Protein AF-A0A352NTL4-F1 (afdb_monomer)

Nearest PDB structures (foldseek):
  1pu1-assembly1_A  TM=4.713E-01  e=1.239E+00  Methanothermobacter thermautotrophicus
  6rao-assembly1_H  TM=5.591E-01  e=1.901E+00  Serratia entomophila
  8s89-assembly1_A  TM=4.982E-01  e=2.021E+00  synthetic construct
  8fwm-assembly1_AS  TM=2.643E-01  e=9.907E+00  Agrobacterium phage Milano

Solvent-accessible surface area (backbone atoms only — not comparable to full-atom values): 6279 Å² total; per-residue (Å²): 142,83,89,69,71,71,63,86,54,86,57,92,62,83,100,58,81,64,83,57,83,47,84,64,82,84,75,93,81,87,76,62,64,68,60,51,49,50,55,50,37,53,50,51,47,51,56,55,57,73,73,50,62,90,77,50,41,78,77,46,79,50,74,52,72,46,85,64,103,58,73,48,73,47,70,47,75,44,67,50,67,76,86,83,70,74,91,74,73,86,130

Secondary structure (DSSP, 8-state):
-----EEEE----TT----EEEE-------S-HHHHHHHHHHHHHHHHHTTS-TTPEEEEEEEEEE-SSS-EEEEEEEEE--TT-------

pLDDT: mean 74.09, std 19.52, range [39.78, 95.69]

Mean predicted aligned error: 12.76 Å

Radius of gyration: 18.18 Å; Cα contacts (8 Å, |Δi|>4): 79; chains: 1; bounding box: 51×23×50 Å

Sequence (91 aa):
DKFNKYDRIEESKFIFGRETYFEVKRKMIKGDAQKIVKDTGEKLYKNICSNLDKSVKIVNKNITYEPGESYKVKVQVTAEENIAVSDAEPK

Structure (mmCIF, N/CA/C/O backbone):
data_AF-A0A352NTL4-F1
#
_entry.id   AF-A0A352NTL4-F1
#
loop_
_atom_site.group_PDB
_atom_site.id
_atom_site.type_symbol
_atom_site.label_atom_id
_atom_site.label_alt_id
_atom_site.label_comp_id
_atom_site.label_asym_id
_atom_site.label_entity_id
_atom_site.label_seq_id
_atom_site.pdbx_PDB_ins_code
_atom_site.Cartn_x
_atom_site.Cartn_y
_atom_site.Cartn_z
_atom_site.occupancy
_atom_site.B_iso_or_equiv
_atom_site.auth_seq_id
_atom_site.auth_comp_id
_atom_site.auth_asym_id
_atom_site.auth_atom_id
_atom_site.pdbx_PDB_model_num
ATOM 1 N N . ASP A 1 1 ? 34.977 -7.500 4.596 1.00 41.75 1 ASP A N 1
ATOM 2 C CA . ASP A 1 1 ? 33.963 -6.837 3.750 1.00 41.75 1 ASP A CA 1
ATOM 3 C C . ASP A 1 1 ? 32.614 -7.527 3.810 1.00 41.75 1 ASP A C 1
ATOM 5 O O . ASP A 1 1 ? 32.319 -8.409 3.013 1.00 41.75 1 ASP A O 1
ATOM 9 N N . LYS A 1 2 ? 31.794 -7.178 4.802 1.00 45.81 2 LYS A N 1
ATOM 10 C CA . LYS A 1 2 ? 30.400 -7.624 4.876 1.00 45.81 2 LYS A CA 1
ATOM 11 C C . LYS A 1 2 ? 29.546 -6.416 5.257 1.00 45.81 2 LYS A C 1
ATOM 13 O O . LYS A 1 2 ? 29.887 -5.731 6.210 1.00 45.81 2 LYS A O 1
ATOM 18 N N . PHE A 1 3 ? 28.456 -6.235 4.516 1.00 46.53 3 PHE A N 1
ATOM 19 C CA . PHE A 1 3 ? 27.284 -5.379 4.759 1.00 46.53 3 PHE A CA 1
ATOM 20 C C . PHE A 1 3 ? 27.136 -4.114 3.890 1.00 46.53 3 PHE A C 1
ATOM 22 O O . PHE A 1 3 ? 27.989 -3.235 3.822 1.00 46.53 3 PHE A O 1
ATOM 29 N N . ASN A 1 4 ? 25.988 -4.104 3.199 1.00 57.44 4 ASN A N 1
ATOM 30 C CA . ASN A 1 4 ? 25.474 -3.140 2.233 1.00 57.44 4 ASN A CA 1
ATOM 31 C C . ASN A 1 4 ? 24.562 -2.134 2.956 1.00 57.44 4 ASN A C 1
ATOM 33 O O . ASN A 1 4 ? 23.677 -2.564 3.681 1.00 57.44 4 ASN A O 1
ATOM 37 N N . LYS A 1 5 ? 24.788 -0.834 2.719 1.00 52.12 5 LYS A N 1
ATOM 38 C CA . LYS A 1 5 ? 23.949 0.352 3.020 1.00 52.12 5 LYS A CA 1
ATOM 39 C C . LYS A 1 5 ? 22.775 0.185 4.013 1.00 52.12 5 LYS A C 1
ATOM 41 O O . LYS A 1 5 ? 21.787 -0.479 3.712 1.00 52.12 5 LYS A O 1
ATOM 46 N N . TYR A 1 6 ? 22.841 0.935 5.115 1.00 49.28 6 TYR A N 1
ATOM 47 C CA . TYR A 1 6 ? 21.745 1.145 6.068 1.00 49.28 6 TYR A CA 1
ATOM 48 C C . TYR A 1 6 ? 20.967 2.425 5.728 1.00 49.28 6 TYR A C 1
ATOM 50 O O . TYR A 1 6 ? 21.589 3.449 5.442 1.00 49.28 6 TYR A O 1
ATOM 58 N N . ASP A 1 7 ? 19.635 2.380 5.803 1.00 48.84 7 ASP A N 1
ATOM 59 C CA . ASP A 1 7 ? 18.795 3.585 5.836 1.00 48.84 7 ASP A CA 1
ATOM 60 C C . ASP A 1 7 ? 18.605 4.017 7.302 1.00 48.84 7 ASP A C 1
ATOM 62 O O . ASP A 1 7 ? 18.242 3.202 8.153 1.00 48.84 7 ASP A O 1
ATOM 66 N N . ARG A 1 8 ? 18.886 5.292 7.605 1.00 51.75 8 ARG A N 1
ATOM 67 C CA . ARG A 1 8 ? 18.739 5.888 8.943 1.00 51.75 8 ARG A CA 1
ATOM 68 C C . ARG A 1 8 ? 17.337 6.477 9.081 1.00 51.75 8 ARG A C 1
ATOM 70 O O . ARG A 1 8 ? 16.969 7.355 8.306 1.00 51.75 8 ARG A O 1
ATOM 77 N N . ILE A 1 9 ? 16.579 6.021 10.074 1.00 53.03 9 ILE A N 1
ATOM 78 C CA . ILE A 1 9 ? 15.288 6.607 10.449 1.00 53.03 9 ILE A CA 1
ATOM 79 C C . ILE A 1 9 ? 15.468 7.267 11.817 1.00 53.03 9 ILE A C 1
ATOM 81 O O . ILE A 1 9 ? 15.827 6.594 12.781 1.00 53.03 9 ILE A O 1
ATOM 85 N N . GLU A 1 10 ? 15.255 8.580 11.889 1.00 44.25 10 GLU A N 1
ATOM 86 C CA . GLU A 1 10 ? 15.255 9.342 13.141 1.00 44.25 10 GLU A CA 1
ATOM 87 C C . GLU A 1 10 ? 13.809 9.633 13.557 1.00 44.25 10 GLU A C 1
ATOM 89 O O . GLU A 1 10 ? 13.079 10.326 12.850 1.00 44.25 10 GLU A O 1
ATOM 94 N N . GLU A 1 11 ? 13.390 9.118 14.714 1.00 45.41 11 GLU A N 1
ATOM 95 C CA . GLU A 1 11 ? 12.147 9.530 15.372 1.00 45.41 11 GLU A CA 1
ATOM 96 C C . GLU A 1 11 ? 12.465 10.506 16.509 1.00 45.41 11 GLU A C 1
ATOM 98 O O . GLU A 1 11 ? 13.062 10.135 17.519 1.00 45.41 11 GLU A O 1
ATOM 103 N N . SER A 1 12 ? 12.042 11.766 16.372 1.00 46.97 12 SER A N 1
ATOM 104 C CA . SER A 1 12 ? 12.131 12.763 17.442 1.00 46.97 12 SER A CA 1
ATOM 105 C C . SER A 1 12 ? 10.803 12.858 18.201 1.00 46.97 12 SER A C 1
ATOM 107 O O . SER A 1 12 ? 9.974 13.731 17.931 1.00 46.97 12 SER A O 1
ATOM 109 N N . LYS A 1 13 ? 10.585 11.970 19.174 1.00 44.34 13 LYS A N 1
ATOM 110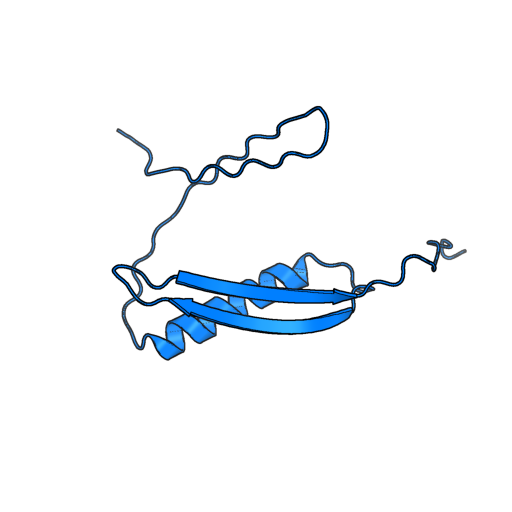 C CA . LYS A 1 13 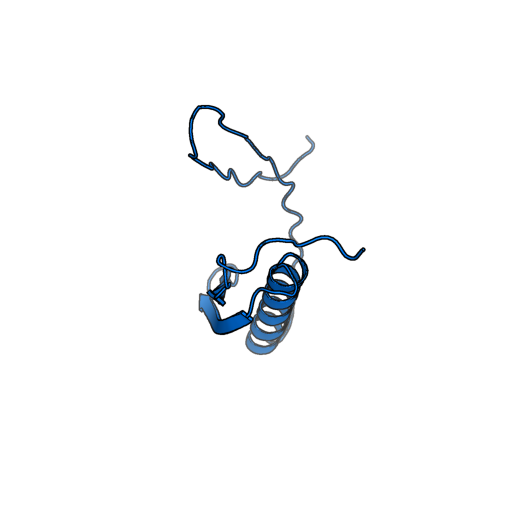? 9.582 12.174 20.231 1.00 44.34 13 LYS A CA 1
ATOM 111 C C . LYS A 1 13 ? 10.267 12.061 21.592 1.00 44.34 13 LYS A C 1
ATOM 113 O O . LYS A 1 13 ? 10.675 10.983 21.986 1.00 44.34 13 LYS A O 1
ATOM 118 N N . PHE A 1 14 ? 10.409 13.217 22.245 1.00 43.09 14 PHE A N 1
ATOM 119 C CA . PHE A 1 14 ? 10.782 13.460 23.646 1.00 43.09 14 PHE A CA 1
ATOM 120 C C . PHE A 1 14 ? 11.834 12.520 24.295 1.00 43.09 14 PHE A C 1
ATOM 122 O O . PHE A 1 14 ? 11.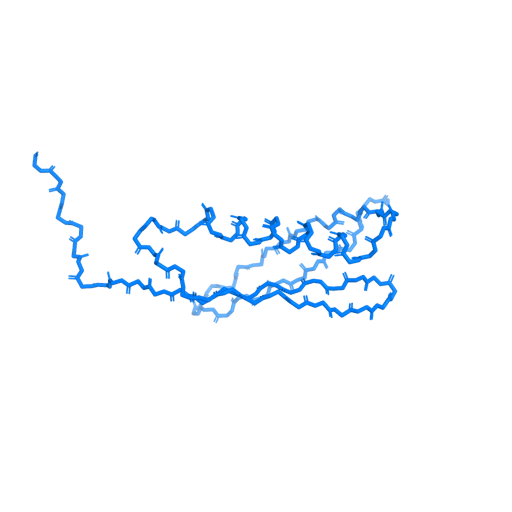561 11.393 24.687 1.00 43.09 14 PHE A O 1
ATOM 129 N N . ILE A 1 15 ? 13.032 13.082 24.510 1.00 47.22 15 ILE A N 1
ATOM 130 C CA . ILE A 1 15 ? 14.132 12.676 25.420 1.00 47.22 15 ILE A CA 1
ATOM 131 C C . ILE A 1 15 ? 14.838 11.326 25.144 1.00 47.22 15 ILE A C 1
ATOM 133 O O . ILE A 1 15 ? 15.989 11.183 25.548 1.00 47.22 15 ILE A O 1
ATOM 137 N N . PHE A 1 16 ? 14.284 10.390 24.366 1.00 39.78 16 PHE A N 1
ATOM 138 C CA . PHE A 1 16 ? 15.007 9.165 23.975 1.00 39.78 16 PHE A CA 1
ATOM 139 C C . PHE A 1 16 ? 15.009 8.949 22.458 1.00 39.78 16 PHE A C 1
ATOM 141 O O . PHE A 1 16 ? 14.012 8.544 21.868 1.00 39.78 16 PHE A O 1
ATOM 148 N N . GLY A 1 17 ? 16.157 9.202 21.820 1.00 40.47 17 GLY A N 1
ATOM 149 C CA . GLY A 1 17 ? 16.384 8.859 20.416 1.00 40.47 17 GLY A CA 1
ATOM 150 C C . GLY A 1 17 ? 16.626 7.358 20.271 1.00 40.47 17 GLY A C 1
ATOM 151 O O . GLY A 1 17 ? 17.629 6.842 20.760 1.00 40.47 17 GLY A O 1
ATOM 152 N N . ARG A 1 18 ? 15.709 6.644 19.616 1.00 42.50 18 ARG A N 1
ATOM 153 C CA . ARG A 1 18 ? 15.867 5.220 19.295 1.00 42.50 18 ARG A CA 1
ATOM 154 C C . ARG A 1 18 ? 16.394 5.084 17.869 1.00 42.50 18 ARG A C 1
ATOM 156 O O . ARG A 1 18 ? 15.638 5.213 16.913 1.00 42.50 18 ARG A O 1
ATOM 163 N N . GLU A 1 19 ? 17.685 4.806 17.719 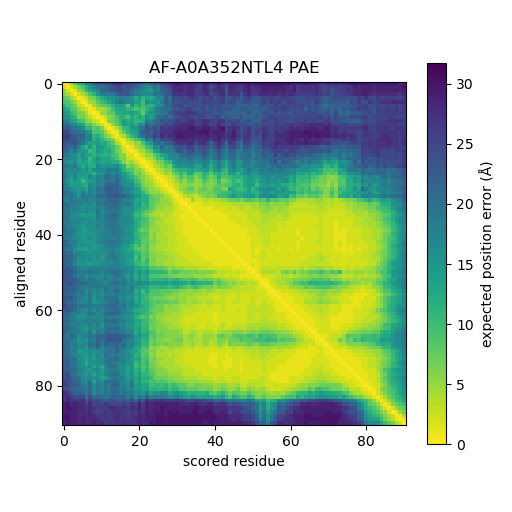1.00 43.38 19 GLU A N 1
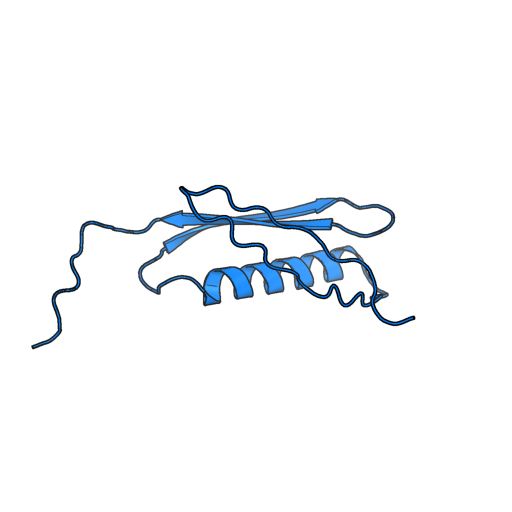ATOM 164 C CA . GLU A 1 19 ? 18.263 4.498 16.408 1.00 43.38 19 GLU A CA 1
ATOM 165 C C . GLU A 1 19 ? 17.931 3.052 16.023 1.00 43.38 19 GLU A C 1
ATOM 167 O O . GLU A 1 19 ? 18.360 2.106 16.684 1.00 43.38 19 GLU A O 1
ATOM 172 N N . THR A 1 20 ? 17.147 2.868 14.958 1.00 49.31 20 THR A N 1
ATOM 173 C CA . THR A 1 20 ? 16.836 1.532 14.432 1.00 49.31 20 THR A CA 1
ATOM 174 C C . THR A 1 20 ? 17.526 1.349 13.085 1.00 49.31 20 THR A C 1
ATOM 176 O O . THR A 1 20 ? 17.195 2.023 12.113 1.00 49.31 20 THR A O 1
ATOM 179 N N . TYR A 1 21 ? 18.497 0.437 13.033 1.00 46.59 21 TYR A N 1
ATOM 180 C CA . TYR A 1 21 ? 19.220 0.082 11.813 1.00 46.59 21 TYR A CA 1
ATOM 181 C C . TYR A 1 21 ? 18.523 -1.101 11.134 1.00 46.59 21 TYR A C 1
ATOM 183 O O . TYR A 1 21 ? 18.373 -2.163 11.740 1.00 46.59 21 TYR A O 1
ATOM 191 N N . PHE A 1 22 ? 18.121 -0.940 9.872 1.00 48.94 22 PHE A N 1
ATOM 192 C CA . PHE A 1 22 ? 17.542 -2.021 9.070 1.00 48.94 22 PHE A CA 1
ATOM 193 C C . PHE A 1 22 ? 18.498 -2.439 7.951 1.00 48.94 22 PHE A C 1
ATOM 195 O O . PHE A 1 22 ? 19.023 -1.605 7.214 1.00 48.94 22 PHE A O 1
ATOM 202 N N . GLU A 1 23 ? 18.705 -3.747 7.800 1.00 47.12 23 GLU A N 1
ATOM 203 C CA . GLU A 1 23 ? 19.423 -4.310 6.657 1.00 47.12 23 GLU A CA 1
ATOM 204 C C . GLU A 1 23 ? 18.536 -4.232 5.402 1.00 47.12 23 GLU A C 1
ATOM 206 O O . GLU A 1 23 ? 17.498 -4.895 5.310 1.00 47.12 23 GLU A O 1
ATOM 211 N N . VAL A 1 24 ? 18.949 -3.447 4.403 1.00 59.47 24 VAL A N 1
ATOM 212 C CA . VAL A 1 24 ? 18.201 -3.312 3.146 1.00 59.47 24 VAL A CA 1
ATOM 213 C C . VAL A 1 24 ? 18.587 -4.433 2.178 1.00 59.47 24 VAL A C 1
ATOM 215 O O . VAL A 1 24 ? 19.568 -4.350 1.435 1.00 59.47 24 VAL A O 1
ATOM 218 N N . LYS A 1 25 ? 17.777 -5.495 2.127 1.00 67.94 25 LYS A N 1
ATOM 219 C CA . LYS A 1 25 ? 17.930 -6.574 1.136 1.00 67.94 25 LYS A CA 1
ATOM 220 C C . LYS A 1 25 ? 17.336 -6.154 -0.211 1.00 67.94 25 LYS A C 1
ATOM 222 O O . LYS A 1 25 ? 16.126 -6.220 -0.420 1.00 67.94 25 LYS A O 1
ATOM 227 N N . ARG A 1 26 ? 18.189 -5.733 -1.151 1.00 63.75 26 ARG A N 1
ATOM 228 C CA . ARG A 1 26 ? 17.772 -5.403 -2.526 1.00 63.75 26 ARG A CA 1
ATOM 229 C C . ARG A 1 26 ? 17.490 -6.671 -3.330 1.00 63.75 26 ARG A C 1
ATOM 231 O O . ARG A 1 26 ? 18.344 -7.546 -3.439 1.00 63.75 26 ARG A O 1
ATOM 238 N N . LYS A 1 27 ? 16.317 -6.736 -3.961 1.00 73.44 27 LYS A N 1
ATOM 239 C CA . LYS A 1 27 ? 15.965 -7.764 -4.947 1.00 73.44 27 LYS A CA 1
ATOM 240 C C . LYS A 1 27 ? 15.623 -7.080 -6.265 1.00 73.44 27 LYS A C 1
ATOM 242 O O . LYS A 1 27 ? 14.706 -6.268 -6.305 1.00 73.44 27 LYS A O 1
ATOM 247 N N . MET A 1 28 ? 16.344 -7.407 -7.337 1.00 70.88 28 MET A N 1
ATOM 248 C CA . MET A 1 28 ? 15.955 -6.970 -8.678 1.00 70.88 28 MET A CA 1
ATOM 249 C C . MET A 1 28 ? 14.758 -7.793 -9.149 1.00 70.88 28 MET A C 1
ATOM 251 O O . MET A 1 28 ? 14.805 -9.024 -9.150 1.00 70.88 28 MET A O 1
ATOM 255 N N . ILE A 1 29 ? 13.689 -7.109 -9.547 1.00 72.62 29 ILE A N 1
ATOM 256 C CA . ILE A 1 29 ? 12.483 -7.715 -10.111 1.00 72.62 29 ILE A CA 1
ATOM 257 C C . ILE A 1 29 ? 12.376 -7.230 -11.556 1.00 72.62 29 ILE A C 1
ATOM 259 O O . ILE A 1 29 ? 12.391 -6.029 -11.806 1.00 72.62 29 ILE A O 1
ATOM 263 N N . LYS A 1 30 ? 12.306 -8.167 -12.506 1.00 76.06 30 LYS A N 1
ATOM 264 C CA . LYS A 1 30 ? 12.075 -7.885 -13.931 1.00 76.06 30 LYS A CA 1
ATOM 265 C C . LYS A 1 30 ? 10.606 -8.154 -14.255 1.00 76.06 30 LYS A C 1
ATOM 267 O O . LYS A 1 30 ? 10.071 -9.160 -13.795 1.00 76.06 30 LYS A O 1
ATOM 272 N N . GLY A 1 31 ? 9.971 -7.296 -15.049 1.00 79.31 31 GLY A N 1
ATOM 273 C CA . GLY A 1 31 ? 8.585 -7.484 -15.479 1.00 79.31 31 GLY A CA 1
ATOM 274 C C . GLY A 1 31 ? 7.865 -6.175 -15.788 1.00 79.31 31 GLY A C 1
ATOM 275 O O . GLY A 1 31 ? 8.491 -5.124 -15.890 1.00 79.31 31 GLY A O 1
ATOM 276 N N . ASP A 1 32 ? 6.542 -6.265 -15.925 1.00 87.75 32 ASP A N 1
ATOM 277 C CA . ASP A 1 32 ? 5.661 -5.117 -16.134 1.00 87.75 32 ASP A CA 1
ATOM 278 C C . ASP A 1 32 ? 5.691 -4.178 -14.919 1.00 87.75 32 ASP A C 1
ATOM 280 O O . ASP A 1 32 ? 5.340 -4.564 -13.799 1.00 87.75 32 ASP A O 1
ATOM 284 N N . ALA A 1 33 ? 6.116 -2.937 -15.148 1.00 84.62 33 ALA A N 1
ATOM 285 C CA . ALA A 1 33 ? 6.298 -1.951 -14.094 1.00 84.62 33 ALA A CA 1
ATOM 286 C C . ALA A 1 33 ? 4.989 -1.591 -13.376 1.00 84.62 33 ALA A C 1
ATOM 288 O O . ALA A 1 33 ? 4.989 -1.452 -12.153 1.00 84.62 33 ALA A O 1
ATOM 289 N N . GLN A 1 34 ? 3.869 -1.479 -14.095 1.00 88.44 34 GLN A N 1
ATOM 290 C CA . GLN A 1 34 ? 2.580 -1.127 -13.493 1.00 88.44 34 GLN A CA 1
ATOM 291 C C . GLN A 1 34 ? 2.081 -2.243 -12.580 1.00 88.44 34 GLN A C 1
ATOM 293 O O . GLN A 1 34 ? 1.630 -1.979 -11.462 1.00 88.44 34 GLN A O 1
ATOM 298 N N . LYS A 1 35 ? 2.216 -3.499 -13.019 1.00 90.81 35 LYS A N 1
ATOM 299 C CA . LYS A 1 35 ? 1.871 -4.660 -12.197 1.00 90.81 35 LYS A CA 1
ATOM 300 C C . LYS A 1 35 ? 2.740 -4.727 -10.942 1.00 90.81 35 LYS A C 1
ATOM 302 O O . LYS A 1 35 ? 2.212 -4.896 -9.848 1.00 90.81 35 LYS A O 1
ATOM 307 N N . ILE A 1 36 ? 4.052 -4.524 -11.083 1.00 90.75 36 ILE A N 1
ATOM 308 C CA . ILE A 1 36 ? 4.990 -4.527 -9.949 1.00 90.75 36 ILE A CA 1
ATOM 309 C C . ILE A 1 36 ? 4.646 -3.422 -8.945 1.00 90.75 36 ILE A C 1
ATOM 311 O O . ILE A 1 36 ? 4.623 -3.683 -7.739 1.00 90.75 36 ILE A O 1
ATOM 315 N N . VAL A 1 37 ? 4.358 -2.206 -9.417 1.00 90.69 37 VAL A N 1
ATOM 316 C CA . VAL A 1 37 ? 3.948 -1.082 -8.562 1.00 90.69 37 VAL A CA 1
ATOM 317 C C . VAL A 1 37 ? 2.662 -1.415 -7.814 1.00 90.69 37 VAL A C 1
ATOM 319 O O . VAL A 1 37 ? 2.608 -1.241 -6.596 1.00 90.69 37 VAL A O 1
ATOM 322 N N . LYS A 1 38 ? 1.649 -1.930 -8.517 1.00 92.69 38 LYS A N 1
ATOM 323 C CA . LYS A 1 38 ? 0.364 -2.302 -7.919 1.00 92.69 38 LYS A CA 1
ATOM 324 C C . LYS A 1 38 ? 0.537 -3.379 -6.849 1.00 92.69 38 LYS A C 1
ATOM 326 O O . LYS A 1 38 ? 0.095 -3.187 -5.719 1.00 92.69 38 LYS A O 1
ATOM 331 N N . ASP A 1 39 ? 1.222 -4.472 -7.175 1.00 93.62 39 ASP A N 1
ATOM 332 C CA . ASP A 1 39 ? 1.426 -5.599 -6.259 1.00 93.62 39 ASP A CA 1
ATOM 333 C C . ASP A 1 39 ? 2.236 -5.173 -5.023 1.00 93.62 39 ASP A C 1
ATOM 335 O O . ASP A 1 39 ? 1.916 -5.549 -3.891 1.00 93.62 39 ASP A O 1
ATOM 339 N N . THR A 1 40 ? 3.260 -4.338 -5.225 1.00 93.00 40 THR A N 1
ATOM 340 C CA . THR A 1 40 ? 4.074 -3.781 -4.135 1.00 93.00 40 THR A CA 1
ATOM 341 C C . THR A 1 40 ? 3.249 -2.851 -3.251 1.00 93.00 40 THR A C 1
ATOM 343 O O . THR A 1 40 ? 3.291 -2.981 -2.027 1.00 93.00 40 THR A O 1
ATOM 346 N N . GLY A 1 41 ? 2.467 -1.952 -3.850 1.00 94.88 41 GLY A N 1
ATOM 347 C CA . GLY A 1 41 ? 1.597 -1.032 -3.124 1.00 94.88 41 GLY A CA 1
ATOM 348 C C . GLY A 1 41 ? 0.545 -1.761 -2.288 1.00 94.88 41 GLY A C 1
ATOM 349 O O . GLY A 1 41 ? 0.365 -1.446 -1.113 1.00 94.88 41 GLY A O 1
ATOM 350 N N . GLU A 1 42 ? -0.094 -2.796 -2.838 1.00 95.69 42 GLU A N 1
ATOM 351 C CA . GLU A 1 42 ? -1.060 -3.612 -2.090 1.00 95.69 42 GLU A CA 1
ATOM 352 C C . GLU A 1 42 ? -0.408 -4.403 -0.953 1.00 95.69 42 GLU A C 1
ATOM 354 O O . GLU A 1 42 ? -0.984 -4.530 0.129 1.00 95.69 42 GLU A O 1
ATOM 359 N N . LYS A 1 43 ? 0.808 -4.918 -1.161 1.00 94.38 43 LYS A N 1
ATOM 360 C CA . LYS A 1 43 ? 1.554 -5.608 -0.103 1.00 94.38 43 LYS A CA 1
ATOM 361 C C . LYS A 1 43 ? 1.901 -4.662 1.047 1.00 94.38 43 LYS A C 1
ATOM 363 O O . LYS A 1 43 ? 1.711 -5.023 2.206 1.00 94.38 43 LYS A O 1
ATOM 368 N N . LEU A 1 44 ? 2.393 -3.465 0.732 1.00 93.44 44 LEU A N 1
ATOM 369 C CA . LEU A 1 44 ? 2.702 -2.438 1.729 1.00 93.44 44 LEU A CA 1
ATOM 370 C C . LEU A 1 44 ? 1.442 -2.006 2.486 1.00 93.44 44 LEU A C 1
ATOM 372 O O . LEU A 1 44 ? 1.467 -1.956 3.711 1.00 93.44 44 LEU A O 1
ATOM 376 N N . TYR A 1 45 ? 0.333 -1.783 1.779 1.00 94.50 45 TYR A N 1
ATOM 377 C CA . TYR A 1 45 ? -0.959 -1.475 2.393 1.00 94.50 45 TYR A CA 1
ATOM 378 C C . TYR A 1 45 ? -1.401 -2.555 3.386 1.00 94.50 45 TYR A C 1
ATOM 380 O O . TYR A 1 45 ? -1.696 -2.243 4.536 1.00 94.50 45 TYR A O 1
ATOM 388 N N . LYS A 1 46 ? -1.384 -3.831 2.974 1.00 93.81 46 LYS A N 1
ATOM 389 C CA . LYS A 1 46 ? -1.731 -4.952 3.860 1.00 93.81 46 LYS A CA 1
ATOM 390 C C . LYS A 1 46 ? -0.845 -4.981 5.099 1.00 93.81 46 LYS A C 1
ATOM 392 O O . LYS A 1 46 ? -1.359 -5.139 6.194 1.00 93.81 46 LYS A O 1
ATOM 397 N N . ASN A 1 47 ? 0.462 -4.783 4.936 1.00 91.19 47 ASN A N 1
ATOM 398 C CA . ASN A 1 47 ? 1.389 -4.751 6.063 1.00 91.19 47 ASN A CA 1
ATOM 399 C C . ASN A 1 47 ? 1.095 -3.597 7.031 1.00 91.19 47 ASN A C 1
ATOM 401 O O . ASN A 1 47 ? 1.178 -3.803 8.237 1.00 91.19 47 ASN A O 1
ATOM 405 N N . ILE A 1 48 ? 0.745 -2.407 6.531 1.00 87.62 48 ILE A N 1
ATOM 406 C CA . ILE A 1 48 ? 0.329 -1.280 7.380 1.00 87.62 48 ILE A CA 1
ATOM 407 C C . ILE A 1 48 ? -0.928 -1.671 8.164 1.00 87.62 48 ILE A C 1
ATOM 409 O O . ILE A 1 48 ? -0.918 -1.618 9.389 1.00 87.62 48 ILE A O 1
ATOM 413 N N . CYS A 1 49 ? -1.976 -2.131 7.475 1.00 87.62 49 CYS A N 1
ATOM 414 C CA . CYS A 1 49 ? -3.250 -2.475 8.107 1.00 87.62 49 CYS A CA 1
ATOM 415 C C . CYS A 1 49 ? -3.150 -3.637 9.100 1.00 87.62 49 CYS A C 1
ATOM 417 O O . CYS A 1 49 ? -3.837 -3.610 10.113 1.00 87.62 49 CYS A O 1
ATOM 419 N N . SER A 1 50 ? -2.288 -4.627 8.856 1.00 87.31 50 SER A N 1
ATOM 420 C CA . SER A 1 50 ? -2.077 -5.748 9.782 1.00 87.31 50 SER A CA 1
ATOM 421 C C . SER A 1 50 ? -1.500 -5.330 11.139 1.00 87.31 50 SER A C 1
ATOM 423 O O . SER A 1 50 ? -1.564 -6.121 12.073 1.00 87.31 50 SER A O 1
ATOM 425 N N . ASN A 1 51 ? -0.915 -4.132 11.243 1.00 82.94 51 ASN A N 1
ATOM 426 C CA . ASN A 1 51 ? -0.364 -3.597 12.490 1.00 82.94 51 ASN A CA 1
ATOM 427 C C . ASN A 1 51 ? -1.314 -2.619 13.205 1.00 82.94 51 ASN A C 1
ATOM 429 O O . ASN A 1 51 ? -0.946 -2.093 14.251 1.00 82.94 51 ASN A O 1
ATOM 433 N N . LEU A 1 52 ? -2.495 -2.337 12.645 1.00 84.56 52 LEU A N 1
ATOM 434 C CA . LEU A 1 52 ? -3.490 -1.461 13.267 1.00 84.56 52 LEU A CA 1
ATOM 435 C C . LEU A 1 52 ? -4.441 -2.271 14.154 1.00 84.56 52 LEU A C 1
ATOM 437 O O . LEU A 1 52 ? -4.727 -3.434 13.857 1.00 84.56 52 LEU A O 1
ATOM 441 N N . ASP A 1 53 ? -4.958 -1.646 15.214 1.00 83.19 53 ASP A N 1
ATOM 442 C CA . ASP A 1 53 ? -6.039 -2.236 16.004 1.00 83.19 53 ASP A CA 1
ATOM 443 C C . ASP A 1 53 ? -7.296 -2.433 15.133 1.00 83.19 53 ASP A C 1
ATOM 445 O O . ASP A 1 53 ? -7.540 -1.692 14.178 1.00 83.19 53 ASP A O 1
ATOM 449 N N . LYS A 1 54 ? -8.113 -3.440 15.457 1.00 78.31 54 LYS A N 1
ATOM 450 C CA . LYS A 1 54 ? -9.375 -3.717 14.753 1.00 78.31 54 LYS A CA 1
ATOM 451 C C . LYS A 1 54 ? -10.398 -2.588 14.911 1.00 78.31 54 LYS A C 1
ATOM 453 O O . LYS A 1 54 ? -11.301 -2.491 14.080 1.00 78.31 54 LYS A O 1
ATOM 458 N N . SER A 1 55 ? -10.279 -1.775 15.960 1.00 84.44 55 SER A N 1
ATOM 459 C CA . SER A 1 55 ? -11.089 -0.575 16.192 1.00 84.44 55 SER A CA 1
ATOM 460 C C . SER A 1 55 ? -10.807 0.536 15.169 1.00 84.44 55 SER A C 1
ATOM 462 O O . SER A 1 55 ? -11.670 1.384 14.928 1.00 84.44 55 SER A O 1
ATOM 464 N N . VAL A 1 56 ? -9.624 0.521 14.542 1.00 87.12 56 VAL A N 1
ATOM 465 C CA . VAL A 1 56 ? -9.177 1.543 13.595 1.00 87.12 56 VAL A CA 1
ATOM 466 C C . VAL A 1 56 ? -9.873 1.354 12.251 1.00 87.12 56 VAL A C 1
ATOM 468 O O . VAL A 1 56 ? -9.730 0.336 11.566 1.00 87.12 56 VAL A O 1
ATOM 471 N N . LYS A 1 57 ? -10.599 2.383 11.819 1.00 91.38 57 LYS A N 1
ATOM 472 C CA . LYS A 1 57 ? -11.304 2.399 10.539 1.00 91.38 57 LYS A CA 1
ATOM 473 C C . LYS A 1 57 ? -10.462 3.096 9.479 1.00 91.38 57 LYS A C 1
ATOM 475 O O . LYS A 1 57 ? -10.180 4.285 9.578 1.00 91.38 57 LYS A O 1
ATOM 480 N N . ILE A 1 58 ? -10.130 2.387 8.404 1.00 92.81 58 ILE A N 1
ATOM 481 C CA . ILE A 1 58 ? -9.492 3.000 7.233 1.00 92.81 58 ILE A CA 1
ATOM 482 C C . ILE A 1 58 ? -10.519 3.839 6.467 1.00 92.81 58 ILE A C 1
ATOM 484 O O . ILE A 1 58 ? -11.547 3.315 6.036 1.00 92.81 58 ILE A O 1
ATOM 488 N N . VAL A 1 59 ? -10.228 5.123 6.261 1.00 94.38 59 VAL A N 1
ATOM 489 C CA . VAL A 1 59 ? -11.098 6.047 5.512 1.00 94.38 59 VAL A CA 1
ATOM 490 C C . VAL A 1 59 ? -10.584 6.340 4.111 1.00 94.38 59 VAL A C 1
ATOM 492 O O . VAL A 1 59 ? -11.375 6.630 3.217 1.00 94.38 59 VAL A O 1
ATOM 495 N N . ASN A 1 60 ? -9.271 6.240 3.888 1.00 92.69 60 ASN A N 1
ATOM 496 C CA . ASN A 1 60 ? -8.694 6.449 2.568 1.00 92.69 60 ASN A CA 1
ATOM 497 C C . ASN A 1 60 ? -7.389 5.671 2.372 1.00 92.69 60 ASN A C 1
ATOM 499 O O . ASN A 1 60 ? -6.597 5.499 3.302 1.00 92.69 60 ASN A O 1
ATOM 503 N N . LYS A 1 61 ? -7.141 5.274 1.123 1.00 94.31 61 LYS A N 1
ATOM 504 C CA . LYS A 1 61 ? -5.880 4.696 0.657 1.00 94.31 61 LYS A CA 1
ATOM 505 C C . LYS A 1 61 ? -5.457 5.402 -0.622 1.00 94.31 61 LYS A C 1
ATOM 507 O O . LYS A 1 61 ? -6.205 5.422 -1.595 1.00 94.31 61 LYS A O 1
ATOM 512 N N . ASN A 1 62 ? -4.226 5.892 -0.650 1.00 94.00 62 ASN A N 1
ATOM 513 C CA . ASN A 1 62 ? -3.604 6.434 -1.847 1.00 94.00 62 ASN A CA 1
ATOM 514 C C . ASN A 1 62 ? -2.267 5.723 -2.096 1.00 94.00 62 ASN A C 1
ATOM 516 O O . ASN A 1 62 ? -1.424 5.644 -1.203 1.00 94.00 62 ASN A O 1
ATOM 520 N N . ILE A 1 63 ? -2.099 5.178 -3.301 1.00 93.38 63 ILE A N 1
ATOM 521 C CA . ILE A 1 63 ? -0.857 4.549 -3.749 1.00 93.38 63 ILE A CA 1
ATOM 522 C C . ILE A 1 63 ? -0.337 5.364 -4.929 1.00 93.38 63 ILE A C 1
ATOM 524 O O . ILE A 1 63 ? -0.996 5.435 -5.966 1.00 93.38 63 ILE A O 1
ATOM 528 N N . THR A 1 64 ? 0.853 5.938 -4.783 1.00 93.50 64 THR A N 1
ATOM 529 C CA . THR A 1 64 ? 1.554 6.638 -5.864 1.00 93.50 64 THR A CA 1
ATOM 530 C C . THR A 1 64 ? 2.889 5.975 -6.158 1.00 93.50 64 THR A C 1
ATOM 532 O O . THR A 1 64 ? 3.417 5.198 -5.355 1.00 93.50 64 THR A O 1
ATOM 535 N N . TYR A 1 65 ? 3.445 6.271 -7.329 1.00 93.31 65 TYR A N 1
ATOM 536 C CA . TYR A 1 65 ? 4.781 5.828 -7.676 1.00 93.31 65 TYR A CA 1
ATOM 537 C C . TYR A 1 65 ? 5.537 6.879 -8.477 1.00 93.31 65 TYR A C 1
ATOM 539 O O . TYR A 1 65 ? 4.949 7.651 -9.231 1.00 93.31 65 TYR A O 1
ATOM 547 N N . GLU A 1 66 ? 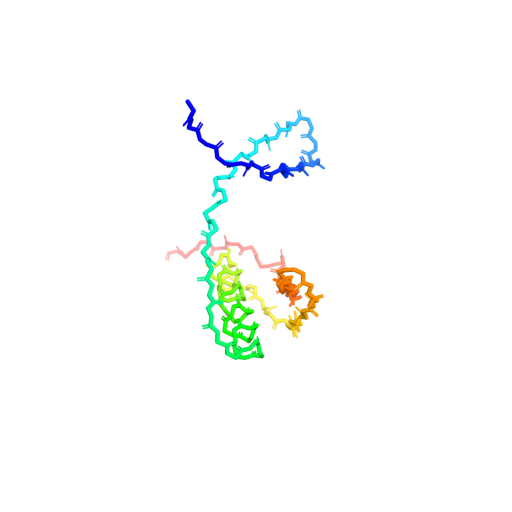6.855 6.857 -8.322 1.00 92.31 66 GLU A N 1
ATOM 548 C CA . GLU A 1 66 ? 7.791 7.699 -9.055 1.00 92.31 66 GLU A CA 1
ATOM 549 C C . GLU A 1 66 ? 8.766 6.786 -9.818 1.00 92.31 66 GLU A C 1
ATOM 551 O O . GLU A 1 66 ? 9.504 6.017 -9.185 1.00 92.31 66 GLU A O 1
ATOM 556 N N . PRO A 1 67 ? 8.752 6.801 -11.164 1.00 86.81 67 PRO A N 1
ATOM 557 C CA . PRO A 1 67 ? 9.719 6.064 -11.972 1.00 86.81 67 PRO A CA 1
ATOM 558 C C . PRO A 1 67 ? 11.103 6.743 -11.954 1.00 86.81 67 PRO A C 1
ATOM 560 O O . PRO A 1 67 ? 11.210 7.965 -11.900 1.00 86.81 67 PRO A O 1
ATOM 563 N N . GLY A 1 68 ? 12.171 5.945 -12.037 1.00 84.12 68 GLY A N 1
ATOM 564 C CA . GLY A 1 68 ? 13.573 6.385 -12.054 1.00 84.12 68 GLY A CA 1
ATOM 565 C C . GLY A 1 68 ? 14.519 5.191 -12.243 1.00 84.12 68 GLY A C 1
ATOM 566 O O . GLY A 1 68 ? 14.089 4.154 -12.746 1.00 84.12 68 GLY A O 1
ATOM 567 N N . GLU A 1 69 ? 15.778 5.278 -11.786 1.00 80.69 69 GLU A N 1
ATOM 568 C CA . GLU A 1 69 ? 16.693 4.108 -11.747 1.00 80.69 69 GLU A CA 1
ATOM 569 C C . GLU A 1 69 ? 16.108 2.931 -10.946 1.00 80.69 69 GLU A C 1
ATOM 571 O O . GLU A 1 69 ? 16.391 1.761 -11.200 1.00 80.69 69 GLU A O 1
ATOM 576 N N . SER A 1 70 ? 15.258 3.253 -9.974 1.00 80.81 70 SER A N 1
ATOM 577 C CA . SER A 1 70 ? 14.370 2.320 -9.295 1.00 80.81 70 SER A CA 1
ATOM 578 C C . SER A 1 70 ? 12.999 2.968 -9.148 1.00 80.81 70 SER A C 1
ATOM 580 O O . SER A 1 70 ? 12.891 4.192 -9.077 1.00 80.81 70 SER A O 1
ATOM 582 N N . TYR A 1 71 ? 11.952 2.149 -9.103 1.00 85.62 71 TYR A N 1
ATOM 583 C CA . TYR A 1 71 ? 10.600 2.625 -8.837 1.00 85.62 71 TYR A CA 1
ATOM 584 C C . TYR A 1 71 ? 10.438 2.857 -7.339 1.00 85.62 71 TYR A C 1
ATOM 586 O O . TYR A 1 71 ? 10.612 1.929 -6.544 1.00 85.62 71 TYR A O 1
ATOM 594 N N . LYS A 1 72 ? 10.069 4.078 -6.953 1.00 90.31 72 LYS A N 1
ATOM 595 C CA . LYS A 1 72 ? 9.650 4.376 -5.581 1.00 90.31 72 LYS A CA 1
ATOM 596 C C . LYS A 1 72 ? 8.138 4.252 -5.508 1.00 90.31 72 LYS A C 1
ATOM 598 O O . LYS A 1 72 ? 7.440 4.933 -6.248 1.00 90.31 72 LYS A O 1
ATOM 603 N N . VAL A 1 73 ? 7.636 3.387 -4.632 1.00 92.12 73 VAL A N 1
ATOM 604 C CA . VAL A 1 73 ? 6.197 3.213 -4.388 1.00 92.12 73 VAL A CA 1
ATOM 605 C C . VAL A 1 73 ? 5.871 3.801 -3.023 1.00 92.12 73 VAL A C 1
ATOM 607 O O . VAL A 1 73 ? 6.482 3.413 -2.027 1.00 92.12 73 VAL A O 1
ATOM 610 N N . LYS A 1 74 ? 4.912 4.725 -2.969 1.00 92.88 74 LYS A N 1
ATOM 611 C CA . LYS A 1 74 ? 4.433 5.352 -1.735 1.00 92.88 74 LYS A CA 1
ATOM 612 C C . LYS A 1 74 ? 3.013 4.880 -1.454 1.00 92.88 74 LYS A C 1
ATOM 614 O O . LYS A 1 74 ? 2.151 4.944 -2.325 1.00 92.88 74 LYS A O 1
ATOM 619 N N . VAL A 1 75 ? 2.770 4.439 -0.222 1.00 94.38 75 VAL A N 1
ATOM 620 C CA . VAL A 1 75 ? 1.433 4.093 0.271 1.00 94.38 75 VAL A CA 1
ATOM 621 C C . VAL A 1 75 ? 1.085 5.037 1.407 1.00 94.38 75 VAL A C 1
ATOM 623 O O . VAL A 1 75 ? 1.790 5.088 2.411 1.00 94.38 75 VAL A O 1
ATOM 626 N N . GLN A 1 76 ? 0.003 5.788 1.236 1.00 92.00 76 GLN A N 1
ATOM 627 C CA . GLN A 1 76 ? -0.557 6.663 2.253 1.00 92.00 76 GLN A CA 1
ATOM 628 C C . GLN A 1 76 ? -1.926 6.126 2.662 1.00 92.00 76 GLN A C 1
ATOM 630 O O . GLN A 1 76 ? -2.799 5.909 1.820 1.00 92.00 76 GLN A O 1
ATOM 635 N N . VAL A 1 77 ? -2.100 5.913 3.962 1.00 92.00 77 VAL A N 1
ATOM 636 C CA . VAL A 1 77 ? -3.343 5.426 4.557 1.00 92.00 77 VAL A CA 1
ATOM 637 C C . VAL A 1 77 ? -3.838 6.483 5.531 1.00 92.00 77 VAL A C 1
ATOM 639 O O . VAL A 1 77 ? -3.073 6.953 6.371 1.00 92.00 77 VAL A O 1
ATOM 642 N N . THR A 1 78 ? -5.101 6.869 5.402 1.00 89.81 78 THR A N 1
ATOM 643 C CA . THR A 1 78 ? -5.788 7.713 6.382 1.00 89.81 78 THR A CA 1
ATOM 644 C C . THR A 1 78 ? -6.773 6.834 7.129 1.00 89.81 78 THR A C 1
ATOM 646 O O . THR A 1 78 ? -7.534 6.089 6.503 1.00 89.81 78 THR A O 1
ATOM 649 N N . ALA A 1 79 ? -6.748 6.913 8.453 1.00 91.62 79 ALA A N 1
ATOM 650 C CA . ALA A 1 79 ? -7.601 6.130 9.326 1.00 91.62 79 ALA A CA 1
ATOM 651 C C . ALA A 1 79 ? -8.145 6.989 10.468 1.00 91.62 79 ALA A C 1
ATOM 653 O O . ALA A 1 79 ? -7.553 8.008 10.822 1.00 91.62 79 ALA A O 1
ATOM 654 N N . GLU A 1 80 ? -9.270 6.559 11.018 1.00 88.56 80 GLU A N 1
ATOM 655 C CA . GLU A 1 80 ? -9.955 7.176 12.146 1.00 88.56 80 GLU A CA 1
ATOM 656 C C . GLU A 1 80 ? -10.117 6.141 13.258 1.00 88.56 80 GLU A C 1
ATOM 658 O O . GLU A 1 80 ? -10.378 4.965 12.996 1.00 88.56 80 GLU A O 1
ATOM 663 N N . GLU A 1 81 ? -9.990 6.589 14.501 1.00 84.31 81 GLU A N 1
ATOM 664 C CA . GLU A 1 81 ? -10.166 5.767 15.692 1.00 84.31 81 GLU A CA 1
ATOM 665 C C . GLU A 1 81 ? -11.023 6.526 16.705 1.00 84.31 81 GLU A C 1
ATOM 667 O O . GLU A 1 81 ? -10.868 7.737 16.891 1.00 84.31 81 GLU A O 1
ATOM 672 N N . ASN A 1 82 ? -11.944 5.815 17.352 1.00 83.38 82 ASN A N 1
ATOM 673 C CA . ASN A 1 82 ? -12.742 6.379 18.428 1.00 83.38 82 ASN A CA 1
ATOM 674 C C . ASN A 1 82 ? -12.019 6.196 19.766 1.00 83.38 82 ASN A C 1
ATOM 676 O O . ASN A 1 82 ? -12.018 5.108 20.329 1.00 83.38 82 ASN A O 1
ATOM 680 N N . ILE A 1 83 ? -11.472 7.287 20.295 1.00 78.00 83 ILE A N 1
ATOM 681 C CA . ILE A 1 83 ? -10.731 7.307 21.564 1.00 78.00 83 ILE A CA 1
ATOM 682 C C . ILE A 1 83 ? -11.625 7.413 22.813 1.00 78.00 83 ILE A C 1
ATOM 684 O O . ILE A 1 83 ? -11.118 7.469 23.928 1.00 78.00 83 ILE A O 1
ATOM 688 N N . ALA A 1 84 ? -12.949 7.504 22.645 1.00 75.00 84 ALA A N 1
ATOM 689 C CA . ALA A 1 84 ? -13.893 7.724 23.744 1.00 75.00 84 ALA A CA 1
ATOM 690 C C . ALA A 1 84 ? -14.467 6.424 24.337 1.00 75.00 84 ALA A C 1
ATOM 692 O O . ALA A 1 84 ? -15.194 6.478 25.329 1.00 75.00 84 ALA A O 1
ATOM 693 N N . VAL A 1 85 ? -14.166 5.262 23.748 1.00 64.06 85 VAL A N 1
ATOM 694 C CA . VAL A 1 85 ? -14.572 3.957 24.283 1.00 64.06 85 VAL A CA 1
ATOM 695 C C . VAL A 1 85 ? -13.436 3.444 25.165 1.00 64.06 85 VAL A C 1
ATOM 697 O O . VAL A 1 85 ? -12.392 3.045 24.666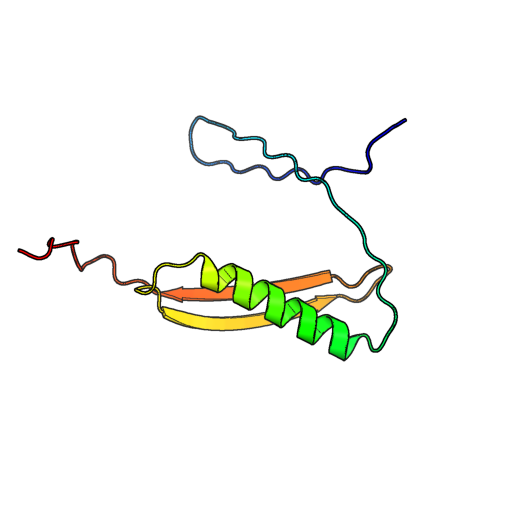 1.00 64.06 85 VAL A O 1
ATOM 700 N N . SER A 1 86 ? -13.608 3.512 26.484 1.00 58.91 86 SER A N 1
ATOM 701 C CA . SER A 1 86 ? -12.688 2.883 27.433 1.00 58.91 86 SER A CA 1
ATOM 702 C C . SER A 1 86 ? -12.767 1.363 27.302 1.00 58.91 86 SER A C 1
ATOM 704 O O . SER A 1 86 ? -13.882 0.840 27.220 1.00 58.91 86 SER A O 1
ATOM 706 N N . ASP A 1 87 ? -11.625 0.675 27.373 1.00 58.03 87 ASP A N 1
ATOM 707 C CA . ASP A 1 87 ? -11.519 -0.775 27.581 1.00 58.03 87 ASP A CA 1
ATOM 708 C C . ASP A 1 87 ? -12.196 -1.168 28.905 1.00 58.03 87 ASP A C 1
ATOM 710 O O . ASP A 1 87 ? -11.562 -1.344 29.944 1.00 58.03 87 ASP A O 1
ATOM 714 N N . ALA A 1 88 ? -13.522 -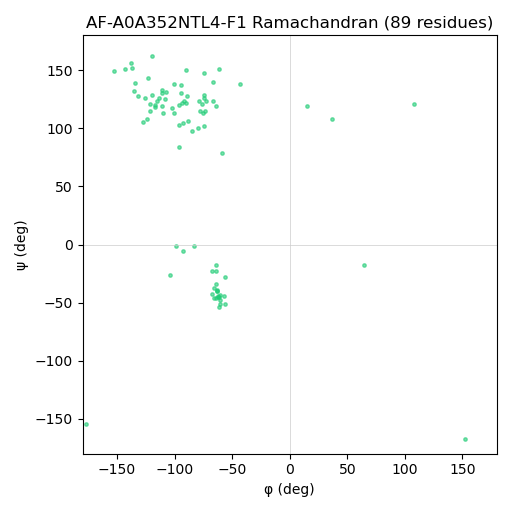1.254 28.905 1.00 50.34 88 ALA A N 1
ATOM 715 C CA . ALA A 1 88 ? -14.248 -1.922 29.964 1.00 50.34 88 ALA A CA 1
ATOM 716 C C . ALA A 1 88 ? -14.043 -3.423 29.741 1.00 50.34 88 ALA A C 1
ATOM 718 O O . ALA A 1 88 ? -14.640 -4.013 28.839 1.00 50.34 88 ALA A O 1
ATOM 719 N N . GLU A 1 89 ? -13.141 -3.999 30.536 1.00 51.31 89 GLU A N 1
ATOM 720 C CA . GLU A 1 89 ? -12.858 -5.431 30.607 1.00 51.31 89 GLU A CA 1
ATOM 721 C C . GLU A 1 89 ? -14.157 -6.263 30.594 1.00 51.31 89 GLU A C 1
ATOM 723 O O . GLU A 1 89 ? -15.130 -5.905 31.273 1.00 51.31 89 GLU A O 1
ATOM 728 N N . PRO A 1 90 ? -14.207 -7.389 29.858 1.00 52.16 90 PRO A N 1
ATOM 729 C CA . PRO A 1 90 ? -15.321 -8.312 29.982 1.00 52.16 90 PRO A CA 1
ATOM 730 C C . PRO A 1 90 ? -15.289 -8.945 31.382 1.00 52.16 90 PRO A C 1
ATOM 732 O O . 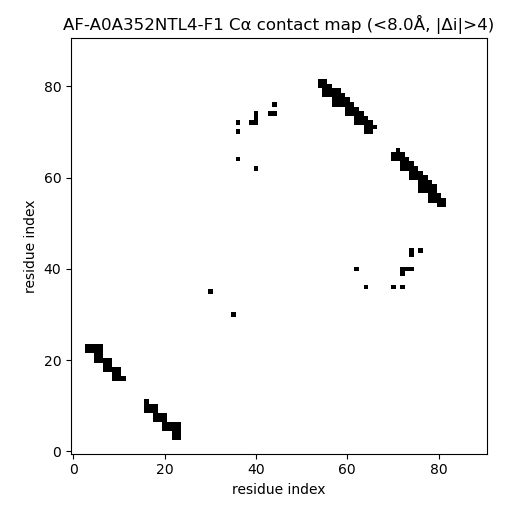PRO A 1 90 ? -14.283 -9.529 31.780 1.00 52.16 90 PRO A O 1
ATOM 735 N N . LYS A 1 91 ? -16.396 -8.787 32.119 1.00 40.38 91 LYS A N 1
ATOM 736 C CA . LYS A 1 91 ? -16.680 -9.493 33.378 1.00 40.38 91 LYS A CA 1
ATOM 737 C C . LYS A 1 91 ? -16.758 -11.003 33.186 1.00 40.38 91 LYS A C 1
ATOM 739 O O . LYS A 1 91 ? -17.275 -11.429 32.127 1.00 40.38 91 LYS A O 1
#

Foldseek 3Di:
DDADDWDWDWDDDPDDTDTDTDGDDDDDDDDDPVVVLVVVQVVVVVVVVVPDDPQKAWPDWDWDWDDDPDIDIDIDTDIDHDPPDDPPDDD